Protein AF-A0A0S7YXJ1-F1 (afdb_monomer_lite)

Foldseek 3Di:
DDDDPPPPPPPDDPDDPVNVVVVVVVVVVVVVCCVLVVVVVCVVPDDDPPPDQKDWAQRAPPAIDIDGDPPDDDPRNVLVCQLNVLLSVVCVVQPRVRLVVLVVALLSVLLSNLLSQLSSLVVVVVVVDDSVVSLVVQLVVSCVVRVVVVRDDSVSSNVSNCVNNPPDPDD

Radius of gyration: 27.33 Å; chains: 1; bounding box: 91×31×72 Å

Sequence (171 aa):
MHPDSTRRARWLEPPTLAGTVHAGVVVGLLLIVSVLGVIPAVFVVAPISPEADAVTLCLPGVGPVQRFTEDLGGEREELVYIHEGVHAKQCRSLGATAFAQRVTTPDGRLALEAGALCAEVAVLAMRGADRARMRNRTVELLASEYFGDGTVRLSEITAAVDDACGTGIGD

Structure (mmCIF, N/CA/C/O backbone):
data_AF-A0A0S7YXJ1-F1
#
_entry.id   AF-A0A0S7YXJ1-F1
#
loop_
_atom_site.group_PDB
_atom_site.id
_atom_site.type_symbol
_atom_site.label_atom_id
_atom_site.label_alt_id
_atom_site.label_comp_id
_atom_site.label_asym_id
_atom_site.label_entity_id
_atom_site.label_seq_id
_atom_site.p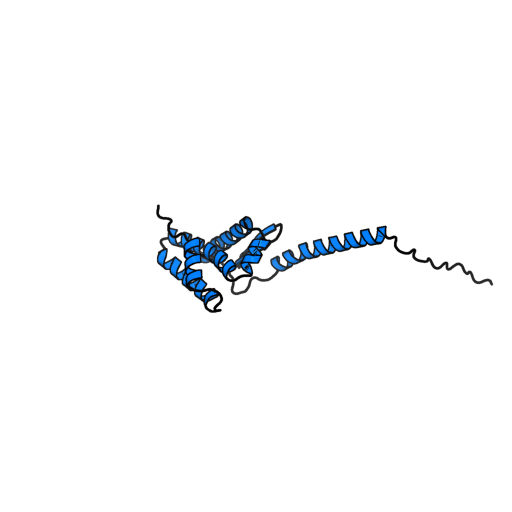dbx_PDB_ins_code
_atom_site.Cartn_x
_atom_site.Cartn_y
_atom_site.Cartn_z
_atom_site.occupancy
_atom_site.B_iso_or_equiv
_atom_site.auth_seq_id
_atom_site.auth_comp_id
_atom_site.auth_asym_id
_atom_site.auth_atom_id
_atom_site.pdbx_PDB_model_num
ATOM 1 N N . MET A 1 1 ? 73.330 7.754 -50.023 1.00 49.38 1 MET A N 1
ATOM 2 C CA . MET A 1 1 ? 72.286 7.852 -48.981 1.00 49.38 1 MET A CA 1
ATOM 3 C C . MET A 1 1 ? 71.004 7.265 -49.552 1.00 49.38 1 MET A C 1
ATOM 5 O O . MET A 1 1 ? 70.447 7.846 -50.473 1.00 49.38 1 MET A O 1
ATOM 9 N N . HIS A 1 2 ? 70.615 6.069 -49.107 1.00 45.34 2 HIS A N 1
ATOM 10 C CA . HIS A 1 2 ? 69.363 5.413 -49.499 1.00 45.34 2 HIS A CA 1
ATOM 11 C C . HIS A 1 2 ? 68.347 5.580 -48.360 1.00 45.34 2 HIS A C 1
ATOM 13 O O . HIS A 1 2 ? 68.714 5.309 -47.217 1.00 45.34 2 HIS A O 1
ATOM 19 N N . PRO A 1 3 ? 67.115 6.044 -48.632 1.00 58.53 3 PRO A N 1
ATOM 20 C CA . PRO A 1 3 ? 66.073 6.117 -47.620 1.00 58.53 3 PRO A CA 1
ATOM 21 C C . PRO A 1 3 ? 65.568 4.708 -47.288 1.00 58.53 3 PRO A C 1
ATOM 23 O O . PRO A 1 3 ? 65.156 3.950 -48.167 1.00 58.53 3 PRO A O 1
ATOM 26 N N . ASP A 1 4 ? 65.625 4.374 -46.003 1.00 59.66 4 ASP A N 1
ATOM 27 C CA . ASP A 1 4 ? 65.127 3.127 -45.437 1.00 59.66 4 ASP A CA 1
ATOM 28 C C . ASP A 1 4 ? 63.588 3.115 -45.491 1.00 59.66 4 ASP A C 1
ATOM 30 O O . ASP A 1 4 ? 62.909 3.935 -44.869 1.00 59.66 4 ASP A O 1
ATOM 34 N N . SER A 1 5 ? 63.037 2.227 -46.319 1.00 57.94 5 SER A N 1
ATOM 35 C CA . SER A 1 5 ? 61.614 2.160 -46.680 1.00 57.94 5 SER A CA 1
ATOM 36 C C . SER A 1 5 ? 60.822 1.150 -45.842 1.00 57.94 5 SER A C 1
ATOM 38 O O . SER A 1 5 ? 59.674 0.833 -46.151 1.00 57.94 5 SER A O 1
ATOM 40 N N . THR A 1 6 ? 61.370 0.660 -44.729 1.00 56.16 6 THR A N 1
ATOM 41 C CA . THR A 1 6 ? 60.718 -0.363 -43.899 1.00 56.16 6 THR A CA 1
ATOM 42 C C . THR A 1 6 ? 59.768 0.197 -42.83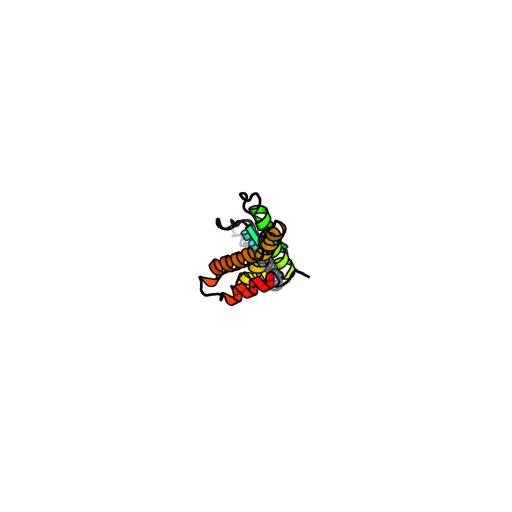5 1.00 56.16 6 THR A C 1
ATOM 44 O O . THR A 1 6 ? 59.691 -0.328 -41.726 1.00 56.16 6 THR A O 1
ATOM 47 N N . ARG A 1 7 ? 58.951 1.206 -43.162 1.00 59.94 7 ARG A N 1
ATOM 48 C CA . ARG A 1 7 ? 57.677 1.413 -42.446 1.00 59.94 7 ARG A CA 1
ATOM 49 C C . ARG A 1 7 ? 56.615 0.542 -43.104 1.00 59.94 7 ARG A C 1
ATOM 51 O O . ARG A 1 7 ? 55.784 1.016 -43.873 1.00 59.94 7 ARG A O 1
ATOM 58 N N . ARG A 1 8 ? 56.644 -0.760 -42.801 1.00 58.88 8 ARG A N 1
ATOM 59 C CA . ARG A 1 8 ? 55.499 -1.634 -43.080 1.00 58.88 8 ARG A CA 1
ATOM 60 C C . ARG A 1 8 ? 54.325 -1.110 -42.264 1.00 58.88 8 ARG A C 1
ATOM 62 O O . ARG A 1 8 ? 54.312 -1.248 -41.042 1.00 58.88 8 ARG A O 1
ATOM 69 N N . ALA A 1 9 ? 53.367 -0.490 -42.948 1.00 57.50 9 ALA A N 1
ATOM 70 C CA . ALA A 1 9 ? 52.037 -0.262 -42.415 1.00 57.50 9 ALA A CA 1
ATOM 71 C C . ALA A 1 9 ? 51.527 -1.615 -41.910 1.00 57.50 9 ALA A C 1
ATOM 73 O O . ALA A 1 9 ? 51.333 -2.551 -42.687 1.00 57.50 9 ALA A O 1
ATOM 74 N N . ARG A 1 10 ? 51.428 -1.752 -40.587 1.00 58.00 10 ARG A N 1
ATOM 75 C CA . ARG A 1 10 ? 50.844 -2.920 -39.943 1.00 58.00 10 ARG A CA 1
ATOM 76 C C . ARG A 1 10 ? 49.342 -2.811 -40.203 1.00 58.00 10 ARG A C 1
ATOM 78 O O . ARG A 1 10 ? 48.631 -2.161 -39.446 1.00 58.00 10 ARG A O 1
ATOM 85 N N . TRP A 1 11 ? 48.912 -3.331 -41.351 1.00 60.03 11 TRP A N 1
ATOM 86 C CA . TRP A 1 11 ? 47.506 -3.458 -41.709 1.00 60.03 11 TRP A CA 1
ATOM 87 C C . TRP A 1 11 ? 46.826 -4.235 -40.584 1.00 60.03 11 TRP A C 1
ATOM 89 O O . TRP A 1 11 ? 47.206 -5.368 -40.298 1.00 60.03 11 TRP A O 1
ATOM 99 N N . LEU A 1 12 ? 45.906 -3.574 -39.882 1.00 61.78 12 LEU A N 1
ATOM 100 C CA . LEU A 1 12 ? 45.069 -4.205 -38.872 1.00 61.78 12 LEU A CA 1
ATOM 101 C C . LEU A 1 12 ? 44.251 -5.271 -39.594 1.00 61.78 12 LEU A C 1
ATOM 103 O O . LEU A 1 12 ? 43.438 -4.945 -40.460 1.00 61.78 12 LEU A O 1
ATOM 107 N N . GLU A 1 13 ? 44.530 -6.535 -39.294 1.00 60.25 13 GLU A N 1
ATOM 108 C CA . GLU A 1 13 ? 43.748 -7.648 -39.813 1.00 60.25 13 GLU A CA 1
ATOM 109 C C . GLU A 1 13 ? 42.274 -7.422 -39.443 1.00 60.25 13 GLU A C 1
ATOM 111 O O . GLU A 1 13 ? 41.985 -7.009 -38.312 1.00 60.25 13 GLU A O 1
ATOM 116 N N . PRO A 1 14 ? 41.336 -7.629 -40.384 1.00 59.81 14 PRO A N 1
ATOM 117 C CA . PRO A 1 14 ? 39.926 -7.443 -40.096 1.00 59.81 14 PRO A CA 1
ATOM 118 C C . PRO A 1 14 ? 39.528 -8.374 -38.944 1.00 59.81 14 PRO A C 1
ATOM 120 O O . PRO A 1 14 ? 39.949 -9.536 -38.921 1.00 59.81 14 PRO A O 1
ATOM 123 N N . PRO A 1 15 ? 38.737 -7.886 -37.973 1.00 59.12 15 PRO A N 1
ATOM 124 C CA . PRO A 1 15 ? 38.338 -8.693 -36.834 1.00 59.12 15 PRO A CA 1
ATOM 125 C C . PRO A 1 15 ? 37.632 -9.957 -37.327 1.00 59.12 15 PRO A C 1
ATOM 127 O O . PRO A 1 15 ? 36.735 -9.907 -38.170 1.00 59.12 15 PRO A O 1
ATOM 130 N N . THR A 1 16 ? 38.053 -11.107 -36.809 1.00 60.94 16 THR A N 1
ATOM 131 C CA . THR A 1 16 ? 37.421 -12.384 -37.135 1.00 60.94 16 THR A CA 1
ATOM 132 C C . THR A 1 16 ? 35.983 -12.390 -36.609 1.00 60.94 16 THR A C 1
ATOM 134 O O . THR A 1 16 ? 35.700 -11.861 -35.531 1.00 60.94 16 THR A O 1
ATOM 137 N N . LEU A 1 17 ? 35.060 -13.017 -37.347 1.00 60.50 17 LEU A N 1
ATOM 138 C CA . LEU A 1 17 ? 33.649 -13.164 -36.949 1.00 60.50 17 LEU A CA 1
ATOM 139 C C . LEU A 1 17 ? 33.504 -13.679 -35.502 1.00 60.50 17 LEU A C 1
ATOM 141 O O . LEU A 1 17 ? 32.688 -13.168 -34.737 1.00 60.50 17 LEU A O 1
ATOM 145 N N . ALA A 1 18 ? 34.369 -14.605 -35.079 1.00 59.56 18 ALA A N 1
ATOM 146 C CA . ALA A 1 18 ? 34.406 -15.117 -33.708 1.00 59.56 18 ALA A CA 1
ATOM 147 C C . ALA A 1 18 ? 34.724 -14.036 -32.653 1.00 59.56 18 ALA A C 1
ATOM 149 O O . ALA A 1 18 ? 34.096 -14.025 -31.591 1.00 59.56 18 ALA A O 1
ATOM 150 N N . GLY A 1 19 ? 35.641 -13.106 -32.948 1.00 58.53 19 GLY A N 1
ATOM 151 C CA . GLY A 1 19 ? 35.974 -11.980 -32.070 1.00 58.53 19 GLY A CA 1
ATOM 152 C C . GLY A 1 19 ? 34.830 -10.972 -31.939 1.00 58.53 19 GLY A C 1
ATOM 153 O O . GLY A 1 19 ? 34.577 -10.466 -30.847 1.00 58.53 19 GLY A O 1
ATOM 154 N N . THR A 1 20 ? 34.076 -10.745 -33.019 1.00 62.03 20 THR A N 1
ATOM 155 C CA . THR A 1 20 ? 32.911 -9.841 -32.994 1.00 62.03 20 THR A CA 1
ATOM 156 C C . THR A 1 20 ? 31.741 -10.394 -32.176 1.00 62.03 20 THR A C 1
ATOM 158 O O . THR A 1 20 ? 31.111 -9.645 -31.432 1.00 62.03 20 THR A O 1
ATOM 161 N N . VAL A 1 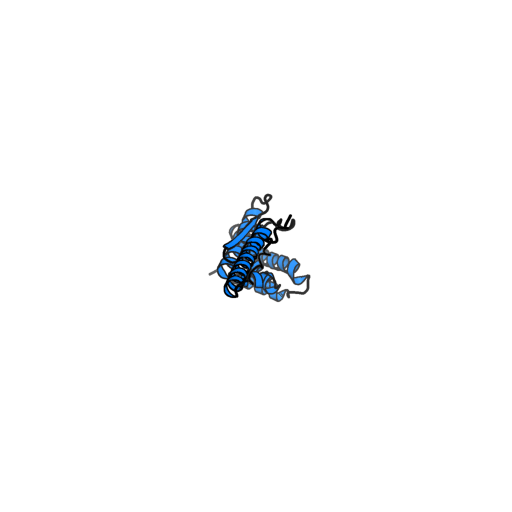21 ? 31.493 -11.709 -32.229 1.00 66.62 21 VAL A N 1
ATOM 162 C CA . VAL A 1 21 ? 30.425 -12.356 -31.446 1.00 66.62 21 VAL A CA 1
ATOM 163 C C . VAL A 1 21 ? 30.760 -12.363 -29.952 1.00 66.62 21 VAL A C 1
ATOM 165 O O . VAL A 1 21 ? 29.905 -12.025 -29.138 1.00 66.62 21 VAL A O 1
ATOM 168 N N . HIS A 1 22 ? 32.008 -12.664 -29.577 1.00 66.06 22 HIS A N 1
ATOM 169 C CA . HIS A 1 22 ? 32.429 -12.630 -28.170 1.00 66.06 22 HIS A CA 1
ATOM 170 C C . HIS A 1 22 ? 32.368 -11.215 -27.588 1.00 66.06 22 HIS A C 1
ATOM 172 O O . HIS A 1 22 ? 31.845 -11.030 -26.491 1.00 66.06 22 HIS A O 1
ATOM 178 N N . ALA A 1 23 ? 32.835 -10.208 -28.333 1.00 66.81 23 ALA A N 1
ATOM 179 C CA . ALA A 1 23 ? 32.734 -8.814 -27.908 1.00 66.81 23 ALA A CA 1
ATOM 180 C C . ALA A 1 23 ? 31.269 -8.377 -27.730 1.00 66.81 23 ALA A C 1
ATOM 182 O O . ALA A 1 23 ? 30.937 -7.751 -26.726 1.00 66.81 23 ALA A O 1
ATOM 183 N N . GLY A 1 24 ? 30.378 -8.764 -28.652 1.00 67.31 24 GLY A N 1
ATOM 184 C CA . GLY A 1 24 ? 28.945 -8.475 -28.552 1.00 67.31 24 GLY A CA 1
ATOM 185 C C . GLY A 1 24 ? 28.281 -9.114 -27.328 1.00 67.31 24 GLY A C 1
ATOM 186 O O . GLY A 1 24 ? 27.537 -8.442 -26.616 1.00 67.31 24 GLY A O 1
ATOM 187 N N . VAL A 1 25 ? 28.592 -10.381 -27.034 1.00 75.69 25 VAL A N 1
ATOM 188 C CA . VAL A 1 25 ? 28.062 -11.088 -25.854 1.00 75.69 25 VAL A CA 1
ATOM 189 C C . VAL A 1 25 ? 28.551 -10.448 -24.554 1.00 75.69 25 VAL A C 1
ATOM 191 O O . VAL A 1 25 ? 27.748 -10.227 -23.650 1.00 75.69 25 VAL A O 1
ATOM 194 N N . VAL A 1 26 ? 29.838 -10.102 -24.461 1.00 76.94 26 VAL A N 1
ATOM 195 C CA . VAL A 1 26 ? 30.412 -9.461 -23.266 1.00 76.94 26 VAL A CA 1
ATOM 196 C C . VAL A 1 26 ? 29.807 -8.076 -23.034 1.00 76.94 26 VAL A C 1
ATOM 198 O O . VAL A 1 26 ? 29.414 -7.768 -21.912 1.00 76.94 26 VAL A O 1
ATOM 201 N N . VAL A 1 27 ? 29.672 -7.258 -24.083 1.00 77.31 27 VAL A N 1
ATOM 202 C CA . VAL A 1 27 ? 29.028 -5.937 -23.982 1.00 77.31 27 VAL A CA 1
ATOM 203 C C . VAL A 1 27 ? 27.557 -6.077 -23.583 1.00 77.31 27 VAL A C 1
ATOM 205 O O . VAL A 1 27 ? 27.100 -5.355 -22.701 1.00 77.31 27 VAL A O 1
ATOM 208 N N . GLY A 1 28 ? 26.828 -7.036 -24.163 1.00 74.88 28 GLY A N 1
ATOM 209 C CA . GLY A 1 28 ? 25.438 -7.317 -23.797 1.00 74.88 28 GLY A CA 1
ATOM 210 C C . GLY A 1 28 ? 25.281 -7.720 -22.328 1.00 74.88 28 GLY A C 1
ATOM 211 O O . GLY A 1 28 ? 24.432 -7.174 -21.628 1.00 74.88 28 GLY A O 1
ATOM 212 N N . LEU A 1 29 ? 26.139 -8.615 -21.831 1.00 78.00 29 LEU A N 1
ATOM 213 C CA . LEU A 1 29 ? 26.160 -9.025 -20.423 1.00 78.00 29 LEU A CA 1
ATOM 214 C C . LEU A 1 29 ? 26.495 -7.866 -19.483 1.00 78.00 29 LEU A C 1
ATOM 216 O O . LEU A 1 29 ? 25.825 -7.704 -18.467 1.00 78.00 29 LEU A O 1
ATOM 220 N N . LEU A 1 30 ? 27.487 -7.039 -19.823 1.00 74.81 30 LEU A N 1
ATOM 221 C CA . LEU A 1 30 ? 27.840 -5.868 -19.019 1.00 74.81 30 LEU A CA 1
ATOM 222 C C . LEU A 1 30 ? 26.688 -4.869 -18.955 1.00 74.81 30 LEU A C 1
ATOM 224 O O . LEU A 1 30 ? 26.377 -4.392 -17.872 1.00 74.81 30 LEU A O 1
ATOM 228 N N . LEU A 1 31 ? 26.006 -4.606 -20.073 1.00 74.25 31 LEU A N 1
ATOM 229 C CA . LEU A 1 31 ? 24.831 -3.736 -20.089 1.00 74.25 31 LEU A CA 1
ATOM 230 C C . LEU A 1 31 ? 23.696 -4.302 -19.233 1.00 74.25 31 LEU A C 1
ATOM 232 O O . LEU A 1 31 ? 23.105 -3.560 -18.455 1.00 74.25 31 LEU A O 1
ATOM 236 N N . ILE A 1 32 ? 23.425 -5.607 -19.316 1.00 76.00 32 ILE A N 1
ATOM 237 C CA . ILE A 1 32 ? 22.418 -6.266 -18.474 1.00 76.00 32 ILE A CA 1
ATOM 238 C C . ILE A 1 32 ? 22.784 -6.132 -16.993 1.00 76.00 32 ILE A C 1
ATOM 240 O O . ILE A 1 32 ? 21.942 -5.731 -16.197 1.00 76.00 32 ILE A O 1
ATOM 244 N N . VAL A 1 33 ? 24.037 -6.400 -16.616 1.00 71.38 33 VAL A N 1
ATOM 245 C CA . VAL A 1 33 ? 24.510 -6.272 -15.228 1.00 71.38 33 VAL A CA 1
ATOM 246 C C . VAL A 1 33 ? 24.472 -4.818 -14.757 1.00 71.38 33 VAL A C 1
ATOM 248 O O . VAL A 1 33 ? 24.055 -4.557 -13.634 1.00 71.38 33 VAL A O 1
ATOM 251 N N . SER A 1 34 ? 24.855 -3.856 -15.597 1.00 66.56 34 SER A N 1
ATOM 252 C CA . SER A 1 34 ? 24.775 -2.432 -15.269 1.00 66.56 34 SER A CA 1
ATOM 253 C C . SER A 1 34 ? 23.329 -1.976 -15.088 1.00 66.56 34 SER A C 1
ATOM 255 O O . SER A 1 34 ? 23.034 -1.300 -14.112 1.00 66.56 34 SER A O 1
ATOM 257 N N . VAL A 1 35 ? 22.403 -2.379 -15.959 1.00 65.25 35 VAL A N 1
ATOM 258 C CA . VAL A 1 35 ? 20.978 -2.036 -15.826 1.00 65.25 35 VAL A CA 1
ATOM 259 C C . VAL A 1 35 ? 20.374 -2.696 -14.584 1.00 65.25 35 VAL A C 1
ATOM 261 O O . VAL A 1 35 ? 19.713 -2.025 -13.793 1.00 65.25 35 VAL A O 1
ATOM 264 N N . LEU A 1 36 ? 20.658 -3.982 -14.360 1.00 63.62 36 LEU A N 1
ATOM 265 C CA . LEU A 1 36 ? 20.190 -4.715 -13.182 1.00 63.62 36 LEU A CA 1
ATOM 266 C C . LEU A 1 36 ? 20.829 -4.229 -11.875 1.00 63.62 36 LEU A C 1
ATOM 268 O O . LEU A 1 36 ? 20.206 -4.369 -10.833 1.00 63.62 36 LEU A O 1
ATOM 272 N N . GLY A 1 37 ? 22.041 -3.673 -11.906 1.00 60.53 37 GLY A N 1
ATOM 273 C CA . GLY A 1 37 ? 22.742 -3.171 -10.722 1.00 60.53 37 GLY A CA 1
ATOM 274 C C . GLY A 1 37 ? 22.441 -1.706 -10.393 1.00 60.53 37 GLY A C 1
ATOM 275 O O . GLY A 1 37 ? 22.294 -1.354 -9.225 1.00 60.53 37 GLY A O 1
ATOM 276 N N . VAL A 1 38 ? 22.315 -0.843 -11.405 1.00 60.25 38 VAL A N 1
ATOM 277 C CA . VAL A 1 38 ? 22.113 0.604 -11.217 1.00 60.25 38 VAL A CA 1
ATOM 278 C C . VAL A 1 38 ? 20.675 0.924 -10.819 1.00 60.25 38 VAL A C 1
ATOM 280 O O . VAL A 1 38 ? 20.471 1.781 -9.964 1.00 60.25 38 VAL A O 1
ATOM 283 N N . ILE A 1 39 ? 19.676 0.229 -11.376 1.00 59.44 39 ILE A N 1
ATOM 284 C CA . ILE A 1 39 ? 18.267 0.510 -11.063 1.00 59.44 39 ILE A CA 1
ATOM 285 C C . ILE A 1 39 ? 17.975 0.293 -9.566 1.00 59.44 39 ILE A C 1
ATOM 287 O O . ILE A 1 39 ? 17.513 1.241 -8.933 1.00 59.44 39 ILE A O 1
ATOM 291 N N . PRO A 1 40 ? 18.308 -0.856 -8.941 1.00 60.66 40 PRO A N 1
ATOM 292 C CA . PRO A 1 40 ? 18.128 -1.034 -7.500 1.00 60.66 40 PRO A CA 1
ATOM 293 C C . PRO A 1 40 ? 18.895 0.002 -6.677 1.00 60.66 40 PRO A C 1
ATOM 295 O O . PRO A 1 40 ? 18.360 0.523 -5.703 1.00 60.66 40 PRO A O 1
ATOM 298 N N . ALA A 1 41 ? 20.124 0.337 -7.085 1.00 59.91 41 ALA A N 1
ATOM 299 C CA . ALA A 1 41 ? 20.958 1.288 -6.362 1.00 59.91 41 ALA A CA 1
ATOM 300 C C . ALA A 1 41 ? 20.332 2.690 -6.323 1.00 59.91 41 ALA A C 1
ATOM 302 O O . ALA A 1 41 ? 20.250 3.274 -5.250 1.00 59.91 41 ALA A O 1
ATOM 303 N N . VAL A 1 42 ? 19.823 3.205 -7.449 1.00 58.38 42 VAL A N 1
ATOM 304 C CA . VAL A 1 42 ? 19.183 4.534 -7.514 1.00 58.38 42 VAL A CA 1
ATOM 305 C C . VAL A 1 42 ? 17.981 4.630 -6.567 1.00 58.38 42 VAL A C 1
ATOM 307 O O . VAL A 1 42 ? 17.817 5.644 -5.892 1.00 58.38 42 VAL A O 1
ATOM 310 N N . PHE A 1 43 ? 17.184 3.568 -6.442 1.00 59.47 43 PHE A N 1
ATOM 311 C CA . PHE A 1 43 ? 16.041 3.544 -5.524 1.00 59.47 43 PHE A CA 1
ATOM 312 C C . PHE A 1 43 ? 16.436 3.459 -4.043 1.00 59.47 43 PHE A C 1
ATOM 314 O O . PHE A 1 43 ? 15.722 3.981 -3.186 1.00 59.47 43 PHE A O 1
ATOM 321 N N . VAL A 1 44 ? 17.581 2.850 -3.725 1.00 60.78 44 VAL A N 1
ATOM 322 C CA . VAL A 1 44 ? 18.101 2.813 -2.349 1.00 60.78 44 VAL A CA 1
ATOM 323 C C . VAL A 1 44 ? 18.567 4.200 -1.890 1.00 60.78 44 VAL A C 1
ATOM 325 O O . VAL A 1 44 ? 18.395 4.529 -0.719 1.00 60.78 44 VAL A O 1
ATOM 328 N N . VAL A 1 45 ? 19.099 5.037 -2.791 1.00 59.09 45 VAL A N 1
ATOM 329 C CA . VAL A 1 45 ? 19.586 6.394 -2.453 1.00 59.09 45 VAL A CA 1
ATOM 330 C C . VAL A 1 45 ? 18.575 7.521 -2.679 1.00 59.09 45 VAL A C 1
ATOM 332 O O . VAL A 1 45 ? 18.776 8.608 -2.141 1.00 59.09 45 VAL A O 1
ATOM 335 N N . ALA A 1 46 ? 17.496 7.308 -3.437 1.00 58.88 46 ALA A N 1
ATOM 336 C CA . ALA A 1 46 ? 16.486 8.347 -3.656 1.00 58.88 46 ALA A CA 1
ATOM 337 C C . ALA A 1 46 ? 15.821 8.765 -2.326 1.00 58.88 46 ALA A C 1
ATOM 339 O O . ALA A 1 46 ? 15.525 7.897 -1.506 1.00 58.88 46 ALA A O 1
ATOM 340 N N . PRO A 1 47 ? 15.585 10.056 -2.055 1.00 63.09 47 PRO A N 1
ATOM 341 C CA . PRO A 1 47 ? 14.890 10.468 -0.837 1.00 63.09 47 PRO A CA 1
ATOM 342 C C . PRO A 1 47 ? 13.441 9.952 -0.833 1.00 63.09 47 PRO A C 1
ATOM 344 O O . PRO A 1 47 ? 12.801 9.894 -1.883 1.00 63.09 47 PRO A O 1
ATOM 347 N N . ILE A 1 48 ? 12.937 9.567 0.345 1.00 74.12 48 ILE A N 1
ATOM 348 C CA . ILE A 1 48 ? 11.500 9.317 0.548 1.00 74.12 48 ILE A CA 1
ATOM 349 C C . ILE A 1 48 ? 10.775 10.653 0.320 1.00 74.12 48 ILE A C 1
ATOM 351 O O . ILE A 1 48 ? 11.336 11.710 0.623 1.00 74.12 48 ILE A O 1
ATOM 355 N N . SER A 1 49 ? 9.569 10.623 -0.256 1.00 75.94 49 SER A N 1
ATOM 356 C CA . SER A 1 49 ? 8.750 11.837 -0.367 1.00 75.94 49 SER A CA 1
ATOM 357 C C . SER A 1 49 ? 8.615 12.482 1.020 1.00 75.94 49 SER A C 1
ATOM 359 O O . SER A 1 49 ? 8.361 11.751 1.973 1.00 75.94 49 SER A O 1
ATOM 361 N N . PRO A 1 50 ? 8.746 13.813 1.167 1.00 73.62 50 PRO A N 1
ATOM 362 C CA . PRO A 1 50 ? 8.609 14.478 2.469 1.00 73.62 50 PRO A CA 1
ATOM 363 C C . PRO A 1 50 ? 7.226 14.289 3.116 1.00 73.62 50 PRO A C 1
ATOM 365 O O . PRO A 1 50 ? 7.050 14.603 4.287 1.00 73.62 50 PRO A O 1
ATOM 368 N N . GLU A 1 51 ? 6.249 13.801 2.355 1.00 81.19 51 GLU A N 1
ATOM 369 C CA . GLU A 1 51 ? 4.883 13.518 2.801 1.00 81.19 51 GLU A CA 1
ATOM 370 C C . GLU A 1 51 ? 4.690 12.060 3.256 1.00 81.19 51 GLU A C 1
ATOM 372 O O . GLU A 1 51 ? 3.643 11.734 3.808 1.00 81.19 51 GLU A O 1
ATOM 377 N N . ALA A 1 52 ? 5.669 11.179 3.016 1.00 85.12 52 ALA A N 1
ATOM 378 C CA . ALA A 1 52 ? 5.575 9.756 3.321 1.00 85.12 52 ALA A CA 1
ATOM 379 C C . ALA A 1 52 ? 6.434 9.384 4.537 1.00 85.12 52 ALA A C 1
ATOM 381 O O . ALA A 1 52 ? 7.634 9.643 4.567 1.00 85.12 52 ALA A O 1
ATOM 382 N N . ASP A 1 53 ? 5.812 8.708 5.501 1.00 91.38 53 ASP A N 1
ATOM 383 C CA . ASP A 1 53 ? 6.460 8.203 6.719 1.00 91.38 53 ASP A CA 1
ATOM 384 C C . ASP A 1 53 ? 7.365 6.995 6.447 1.00 91.38 53 ASP A C 1
ATOM 386 O O . ASP A 1 53 ? 8.372 6.765 7.119 1.00 91.38 53 ASP A O 1
ATOM 390 N N . ALA A 1 54 ? 6.995 6.186 5.458 1.00 93.12 54 ALA A N 1
ATOM 391 C CA . ALA A 1 54 ? 7.742 5.012 5.057 1.00 93.12 54 ALA A CA 1
ATOM 392 C C . ALA A 1 54 ? 7.409 4.609 3.620 1.00 93.12 54 ALA A C 1
ATOM 394 O O . ALA A 1 54 ? 6.535 5.182 2.970 1.00 93.12 54 ALA A O 1
ATOM 395 N N . VAL A 1 55 ? 8.173 3.649 3.104 1.00 92.19 55 VAL A N 1
ATOM 396 C CA . VAL A 1 55 ? 7.911 3.018 1.814 1.00 92.19 55 VAL A CA 1
ATOM 397 C C . VAL A 1 55 ? 8.462 1.597 1.780 1.00 92.19 55 VAL A C 1
ATOM 399 O O . VAL A 1 55 ? 9.604 1.342 2.181 1.00 92.19 55 VAL A O 1
ATOM 402 N N . THR A 1 56 ? 7.688 0.679 1.203 1.00 93.25 56 THR A N 1
ATOM 403 C CA . THR A 1 56 ? 8.141 -0.660 0.820 1.00 93.25 56 THR A CA 1
ATOM 404 C C . THR A 1 56 ? 8.334 -0.759 -0.689 1.00 93.25 56 THR A C 1
ATOM 406 O O . THR A 1 56 ? 7.405 -0.610 -1.480 1.00 93.25 56 THR A O 1
ATOM 409 N N . LEU A 1 57 ? 9.549 -1.111 -1.103 1.00 89.94 57 LEU A N 1
ATOM 410 C CA . LEU A 1 57 ? 9.903 -1.387 -2.492 1.00 89.94 57 LEU A CA 1
ATOM 411 C C . LEU A 1 57 ? 10.066 -2.889 -2.710 1.00 89.94 57 LEU A C 1
ATOM 413 O O . LEU A 1 57 ? 10.754 -3.560 -1.945 1.00 89.94 57 LEU A O 1
ATOM 417 N N . CYS A 1 58 ? 9.484 -3.424 -3.783 1.00 90.88 58 CYS A N 1
ATOM 418 C CA . CYS A 1 58 ? 9.623 -4.835 -4.137 1.00 90.88 58 CYS A CA 1
ATOM 419 C C . CYS A 1 58 ? 10.637 -5.016 -5.271 1.00 90.88 58 CYS A C 1
ATOM 421 O O . CYS A 1 58 ? 10.315 -4.821 -6.444 1.00 90.88 58 CYS A O 1
ATOM 423 N N . LEU A 1 59 ? 11.875 -5.378 -4.928 1.00 87.75 59 LEU A N 1
ATOM 424 C CA . LEU A 1 59 ? 12.982 -5.435 -5.881 1.00 87.75 59 LEU A CA 1
ATOM 425 C C . LEU A 1 59 ? 13.144 -6.841 -6.494 1.00 87.75 59 LEU A C 1
ATOM 427 O O . LEU A 1 59 ? 13.175 -7.834 -5.757 1.00 87.75 59 LEU A O 1
ATOM 431 N N . PRO A 1 60 ? 13.295 -6.965 -7.829 1.00 83.69 60 PRO A N 1
ATOM 432 C CA . PRO A 1 60 ? 13.530 -8.253 -8.481 1.00 83.69 60 PRO A CA 1
ATOM 433 C C . PRO A 1 60 ? 14.780 -8.955 -7.937 1.00 83.69 60 PRO A C 1
ATOM 435 O O . PRO A 1 60 ? 15.849 -8.358 -7.862 1.00 83.69 60 PRO A O 1
ATOM 438 N N . GLY A 1 61 ? 14.650 -10.227 -7.549 1.00 84.62 61 GLY A N 1
ATOM 439 C CA . GLY A 1 61 ? 15.761 -11.044 -7.038 1.00 84.62 61 GLY A CA 1
ATOM 440 C C . GLY A 1 61 ? 16.232 -10.718 -5.613 1.00 84.62 61 GLY A C 1
ATOM 441 O O . GLY A 1 61 ? 17.004 -11.492 -5.058 1.00 84.62 61 GLY A O 1
ATOM 442 N N . VAL A 1 62 ? 15.752 -9.625 -5.008 1.00 89.62 62 VAL A N 1
ATOM 443 C CA . VAL A 1 62 ? 16.094 -9.211 -3.632 1.00 89.62 62 VAL A CA 1
ATOM 444 C C . VAL A 1 62 ? 14.900 -9.388 -2.689 1.00 89.62 62 VAL A C 1
ATOM 446 O O . VAL A 1 62 ? 15.061 -9.886 -1.579 1.00 89.62 62 VAL A O 1
ATOM 449 N N . GLY A 1 63 ? 13.692 -9.040 -3.139 1.00 90.31 63 GLY A N 1
ATOM 450 C CA . GLY A 1 63 ? 12.484 -9.043 -2.312 1.00 90.31 63 GLY A CA 1
ATOM 451 C C . GLY A 1 63 ? 12.158 -7.655 -1.747 1.00 90.31 63 GLY A C 1
ATOM 452 O O . GLY A 1 63 ? 12.528 -6.649 -2.360 1.00 90.31 63 GLY A O 1
ATOM 453 N N . PRO A 1 64 ? 11.414 -7.574 -0.631 1.00 95.19 64 PRO A N 1
ATOM 454 C CA . PRO A 1 64 ? 10.987 -6.296 -0.080 1.00 95.19 64 PRO A CA 1
ATOM 455 C C . PRO A 1 64 ? 12.144 -5.566 0.603 1.00 95.19 64 PRO A C 1
ATOM 457 O O . PRO A 1 64 ? 12.866 -6.147 1.412 1.00 95.19 64 PRO A O 1
ATOM 460 N N . VAL A 1 65 ? 12.266 -4.276 0.316 1.00 92.94 65 VAL A N 1
ATOM 461 C CA . VAL A 1 65 ? 13.161 -3.336 0.991 1.00 92.94 65 VAL A CA 1
ATOM 462 C C . VAL A 1 65 ? 12.299 -2.225 1.565 1.00 92.94 65 VAL A C 1
ATOM 464 O O . VAL A 1 65 ? 11.564 -1.577 0.824 1.00 92.94 65 VAL A O 1
ATOM 467 N N . GLN A 1 66 ? 12.375 -2.028 2.876 1.00 93.62 66 GLN A N 1
ATOM 468 C CA . GLN A 1 66 ? 11.562 -1.055 3.601 1.00 93.62 66 GLN A CA 1
ATOM 469 C C . GLN A 1 66 ? 12.444 0.101 4.056 1.00 93.62 66 GLN A C 1
ATOM 471 O O . GLN A 1 66 ? 13.591 -0.115 4.458 1.00 93.62 66 GLN A O 1
ATOM 476 N N . ARG A 1 67 ? 11.923 1.323 3.981 1.00 91.62 67 ARG A N 1
ATOM 477 C CA . ARG A 1 67 ? 12.591 2.528 4.474 1.00 91.62 67 ARG A CA 1
ATOM 478 C C . ARG A 1 67 ? 11.592 3.359 5.259 1.00 91.62 67 ARG A C 1
ATOM 480 O O . ARG A 1 67 ? 10.452 3.479 4.836 1.00 91.62 67 ARG A O 1
ATOM 487 N N . PHE A 1 68 ? 12.053 3.931 6.360 1.00 92.44 68 PHE A N 1
ATOM 488 C CA . PHE A 1 68 ? 11.254 4.682 7.323 1.00 92.44 68 PHE A CA 1
ATOM 489 C C . PHE A 1 68 ? 11.916 6.044 7.541 1.00 92.44 68 PHE A C 1
ATOM 491 O O . PHE A 1 68 ? 13.145 6.139 7.443 1.00 92.44 68 PHE A O 1
ATOM 498 N N . THR A 1 69 ? 11.137 7.090 7.802 1.00 90.19 69 THR A N 1
ATOM 499 C CA . THR A 1 69 ? 11.690 8.388 8.198 1.00 90.19 69 THR A CA 1
ATOM 500 C C . THR A 1 69 ? 12.233 8.326 9.628 1.00 90.19 69 THR A C 1
ATOM 502 O O . THR A 1 69 ? 11.775 7.546 10.463 1.00 90.19 69 THR A O 1
ATOM 505 N N . GLU A 1 70 ? 13.266 9.121 9.913 1.00 85.75 70 GLU A N 1
ATOM 506 C CA . GLU A 1 70 ? 13.969 9.088 11.207 1.00 85.75 70 GLU A CA 1
ATOM 507 C C . GLU A 1 70 ? 13.181 9.760 12.344 1.00 85.75 70 GLU A C 1
ATOM 509 O O . GLU A 1 70 ? 13.538 9.620 13.511 1.00 85.75 70 GLU A O 1
ATOM 514 N N . ASP A 1 71 ? 12.125 10.504 12.016 1.00 87.06 71 ASP A N 1
ATOM 515 C CA . ASP A 1 71 ? 11.292 11.268 12.947 1.00 87.06 71 ASP A CA 1
ATOM 516 C C . ASP A 1 71 ? 10.040 10.511 13.425 1.00 87.06 71 ASP A C 1
ATOM 518 O O . ASP A 1 71 ? 9.214 11.069 14.154 1.00 87.06 71 ASP A O 1
ATOM 522 N N . LEU A 1 72 ? 9.904 9.232 13.060 1.00 87.56 72 LEU A N 1
ATOM 523 C CA . LEU A 1 72 ? 8.846 8.375 13.582 1.00 87.56 72 LEU A CA 1
ATOM 524 C C . LEU A 1 72 ? 9.072 8.061 15.062 1.00 87.56 72 LEU A C 1
ATOM 526 O O . LEU A 1 72 ? 10.174 7.739 15.497 1.00 87.56 72 LEU A O 1
ATOM 530 N N . GLY A 1 73 ? 7.995 8.127 15.843 1.00 91.44 73 GLY A N 1
ATOM 531 C CA . GLY A 1 73 ? 8.020 7.712 17.238 1.00 91.44 73 GLY A CA 1
ATOM 532 C C . GLY A 1 73 ? 6.644 7.348 17.781 1.00 91.44 73 GLY A C 1
ATOM 533 O O . GLY A 1 73 ? 5.601 7.750 17.254 1.00 91.44 73 GLY A O 1
ATOM 534 N N . GLY A 1 74 ? 6.649 6.592 18.879 1.00 93.62 74 GLY A N 1
ATOM 535 C CA . GLY A 1 74 ? 5.446 6.223 19.623 1.00 93.62 74 GLY A CA 1
ATOM 536 C C . GLY A 1 74 ? 4.498 5.322 18.827 1.00 93.62 74 GLY A C 1
ATOM 537 O O . GLY A 1 74 ? 4.925 4.440 18.092 1.00 93.62 74 GLY A O 1
ATOM 538 N N . GLU A 1 75 ? 3.190 5.535 18.984 1.00 93.69 75 GLU A N 1
ATOM 539 C CA . GLU A 1 75 ? 2.163 4.715 18.322 1.00 93.69 75 GLU A CA 1
ATOM 540 C C . GLU A 1 75 ? 2.219 4.808 16.790 1.00 93.69 75 GLU A C 1
ATOM 542 O O . GLU A 1 75 ? 1.983 3.812 16.109 1.00 93.69 75 GLU A O 1
ATOM 547 N N . ARG A 1 76 ? 2.571 5.978 16.240 1.00 93.31 76 ARG A N 1
ATOM 548 C CA . ARG A 1 76 ? 2.656 6.175 14.787 1.00 93.31 76 ARG A CA 1
ATOM 549 C C . ARG A 1 76 ? 3.723 5.283 14.164 1.00 93.31 76 ARG A C 1
ATOM 551 O O . ARG A 1 76 ? 3.453 4.646 13.156 1.00 93.31 76 ARG A O 1
ATOM 558 N N . GLU A 1 77 ? 4.902 5.215 14.781 1.00 95.62 77 GLU A N 1
ATOM 559 C CA . GLU A 1 77 ? 5.996 4.354 14.321 1.00 95.62 77 GLU A CA 1
ATOM 560 C C . GLU A 1 77 ? 5.540 2.895 14.225 1.00 95.62 77 GLU A C 1
ATOM 562 O O . GLU A 1 77 ? 5.718 2.247 13.198 1.00 95.62 77 GLU A O 1
ATOM 567 N N . GLU A 1 78 ? 4.887 2.390 15.271 1.00 96.19 78 GLU A N 1
ATOM 568 C CA . GLU A 1 78 ? 4.409 1.011 15.304 1.00 96.19 78 GLU A CA 1
ATOM 569 C C . GLU A 1 78 ? 3.384 0.718 14.202 1.00 96.19 78 GLU A C 1
ATOM 571 O O . GLU A 1 78 ? 3.511 -0.291 13.504 1.00 96.19 78 GLU A O 1
ATOM 576 N N . LEU A 1 79 ? 2.387 1.592 14.023 1.00 96.31 79 LEU A N 1
ATOM 577 C CA . LEU A 1 79 ? 1.375 1.423 12.978 1.00 96.31 79 LEU A CA 1
ATOM 578 C C . LEU A 1 79 ? 2.004 1.438 11.583 1.00 96.31 79 LEU A C 1
ATOM 580 O O . LEU A 1 79 ? 1.690 0.567 10.775 1.00 96.31 79 LEU A O 1
ATOM 584 N N . VAL A 1 80 ? 2.956 2.341 11.335 1.00 96.62 80 VAL A N 1
ATOM 585 C CA . VAL A 1 80 ? 3.702 2.397 10.070 1.00 96.62 80 VAL A CA 1
ATOM 586 C C . VAL A 1 80 ? 4.510 1.110 9.851 1.00 96.62 80 VAL A C 1
ATOM 588 O O . VAL A 1 80 ? 4.491 0.549 8.756 1.00 96.62 80 VAL A O 1
ATOM 591 N N . TYR A 1 81 ? 5.158 0.555 10.881 1.00 97.25 81 TYR A N 1
ATOM 592 C CA . TYR A 1 81 ? 5.839 -0.743 10.765 1.00 97.25 81 TYR A CA 1
ATOM 593 C C . TYR A 1 81 ? 4.886 -1.890 10.412 1.00 97.25 81 TYR A C 1
ATOM 595 O O . TYR A 1 81 ? 5.236 -2.762 9.609 1.00 97.25 81 TYR A O 1
ATOM 603 N N . ILE A 1 82 ? 3.692 -1.910 11.007 1.00 97.69 82 ILE A N 1
ATOM 604 C CA . ILE A 1 82 ? 2.661 -2.913 10.715 1.00 97.69 82 ILE A CA 1
ATOM 605 C C . ILE A 1 82 ? 2.182 -2.775 9.267 1.00 97.69 82 ILE A C 1
ATOM 607 O O . ILE A 1 82 ? 2.146 -3.775 8.545 1.00 97.69 82 ILE A O 1
ATOM 611 N N . HIS A 1 83 ? 1.872 -1.549 8.845 1.00 97.88 83 HIS A N 1
ATOM 612 C CA . HIS A 1 83 ? 1.432 -1.209 7.496 1.00 97.88 83 HIS A CA 1
ATOM 613 C C . HIS A 1 83 ? 2.447 -1.681 6.449 1.00 97.88 83 HIS A C 1
ATOM 615 O O . HIS A 1 83 ? 2.156 -2.531 5.603 1.00 97.88 83 HIS A O 1
ATOM 621 N N . GLU A 1 84 ? 3.693 -1.228 6.570 1.00 97.62 84 GLU A N 1
ATOM 622 C CA . GLU A 1 84 ? 4.754 -1.592 5.636 1.00 97.62 84 GLU A CA 1
ATOM 623 C C . GLU A 1 84 ? 5.067 -3.092 5.690 1.00 97.62 84 GLU A C 1
ATOM 625 O O . GLU A 1 84 ? 5.399 -3.718 4.679 1.00 97.62 84 GLU A O 1
ATOM 630 N N . GLY A 1 85 ? 4.927 -3.721 6.861 1.00 98.00 85 GLY A N 1
ATOM 631 C CA . GLY A 1 85 ? 5.057 -5.167 7.023 1.00 98.00 85 GLY A CA 1
ATOM 632 C C . GLY A 1 85 ? 4.083 -5.958 6.141 1.00 98.00 85 GLY A C 1
ATOM 633 O O . GLY A 1 85 ? 4.454 -7.013 5.600 1.00 98.00 85 GLY A O 1
ATOM 634 N N . VAL A 1 86 ? 2.865 -5.443 5.934 1.00 98.19 86 VAL A N 1
ATOM 635 C CA . VAL A 1 86 ? 1.886 -6.025 5.006 1.00 98.19 86 VAL A CA 1
ATOM 636 C C . VAL A 1 86 ? 2.362 -5.895 3.565 1.00 98.19 86 VAL A C 1
ATOM 638 O O . VAL A 1 86 ? 2.382 -6.909 2.860 1.00 98.19 86 VAL A O 1
ATOM 641 N N . HIS A 1 87 ? 2.838 -4.726 3.135 1.00 97.69 87 HIS A N 1
ATOM 642 C CA . HIS A 1 87 ? 3.413 -4.561 1.796 1.00 97.69 87 HIS A CA 1
ATOM 643 C C . HIS A 1 87 ? 4.611 -5.476 1.559 1.00 97.69 87 HIS A C 1
ATOM 645 O O . HIS A 1 87 ? 4.722 -6.106 0.504 1.00 97.69 87 HIS A O 1
ATOM 651 N N . ALA A 1 88 ? 5.470 -5.660 2.561 1.00 98.06 88 ALA A N 1
ATOM 652 C CA . ALA A 1 88 ? 6.591 -6.583 2.462 1.00 98.06 88 ALA A CA 1
ATOM 653 C C . ALA A 1 88 ? 6.121 -8.038 2.294 1.00 98.06 88 ALA A C 1
ATOM 655 O O . ALA A 1 88 ? 6.698 -8.807 1.517 1.00 98.06 88 ALA A O 1
ATOM 656 N N . LYS A 1 89 ? 5.048 -8.436 2.989 1.00 97.94 89 LYS A N 1
ATOM 657 C CA . LYS A 1 89 ? 4.429 -9.760 2.829 1.00 97.94 89 LYS A CA 1
ATOM 658 C C . LYS A 1 89 ? 3.780 -9.917 1.452 1.00 97.94 89 LYS A C 1
ATOM 660 O O . LYS A 1 89 ? 3.998 -10.943 0.809 1.00 97.94 89 LYS A O 1
ATOM 665 N N . GLN A 1 90 ? 3.038 -8.915 0.988 1.00 96.75 90 GLN A N 1
ATOM 666 C CA . GLN A 1 90 ? 2.440 -8.882 -0.348 1.00 96.75 90 GLN A CA 1
ATOM 667 C C . GLN A 1 90 ? 3.527 -8.994 -1.427 1.00 96.75 90 GLN A C 1
ATOM 669 O O . GLN A 1 90 ? 3.414 -9.830 -2.318 1.00 96.75 90 GLN A O 1
ATOM 674 N N . CYS A 1 91 ? 4.632 -8.256 -1.300 1.00 96.81 91 CYS A N 1
ATOM 675 C CA . CYS A 1 91 ? 5.792 -8.357 -2.185 1.00 96.81 91 CYS A CA 1
ATOM 676 C C . CYS A 1 91 ? 6.362 -9.782 -2.237 1.00 96.81 91 CYS A C 1
ATOM 678 O O . CYS A 1 91 ? 6.551 -10.331 -3.322 1.00 96.81 91 CYS A O 1
ATOM 680 N N . ARG A 1 92 ? 6.587 -10.422 -1.080 1.00 97.25 92 ARG A N 1
ATOM 681 C CA . ARG A 1 92 ? 7.074 -11.814 -1.024 1.00 97.25 92 ARG A CA 1
ATOM 682 C C . ARG A 1 92 ? 6.099 -12.804 -1.660 1.00 97.25 92 ARG A C 1
ATOM 684 O O . ARG A 1 92 ? 6.536 -13.740 -2.318 1.00 97.25 92 ARG A O 1
ATOM 691 N N . SER A 1 93 ? 4.798 -12.602 -1.464 1.00 97.25 93 SER A N 1
ATOM 692 C CA . SER A 1 93 ? 3.753 -13.479 -1.999 1.00 97.25 93 SER A CA 1
ATOM 693 C C . SER A 1 93 ? 3.567 -13.341 -3.508 1.00 97.25 93 SER A C 1
ATOM 695 O O . SER A 1 93 ? 3.274 -14.325 -4.177 1.00 97.25 93 SER A O 1
ATOM 697 N N . LEU A 1 94 ? 3.648 -12.119 -4.028 1.00 96.19 94 LEU A N 1
ATOM 698 C CA . LEU A 1 94 ? 3.333 -11.804 -5.420 1.00 96.19 94 LEU A CA 1
ATOM 699 C C . LEU A 1 94 ? 4.570 -11.851 -6.320 1.00 96.19 94 LEU A C 1
ATOM 701 O O . LEU A 1 94 ? 4.462 -12.125 -7.513 1.00 96.19 94 LEU A O 1
ATOM 705 N N . GLY A 1 95 ? 5.741 -11.565 -5.753 1.00 94.12 95 GLY A N 1
ATOM 706 C CA . GLY A 1 95 ? 6.957 -11.273 -6.496 1.00 94.12 95 GLY A CA 1
ATOM 707 C C . GLY A 1 95 ? 6.982 -9.841 -7.044 1.00 94.12 95 GLY A C 1
ATOM 708 O O . GLY A 1 95 ? 5.951 -9.185 -7.205 1.00 94.12 95 GLY A O 1
ATOM 709 N N . ALA A 1 96 ? 8.186 -9.362 -7.367 1.00 90.44 96 ALA A N 1
ATOM 710 C CA . ALA A 1 96 ? 8.435 -7.975 -7.772 1.00 90.44 96 ALA A CA 1
ATOM 711 C C . ALA A 1 96 ? 7.606 -7.518 -8.977 1.00 90.44 96 ALA A C 1
ATOM 713 O O . ALA A 1 96 ? 7.041 -6.429 -8.950 1.00 90.44 96 ALA A O 1
ATOM 714 N N . THR A 1 97 ? 7.476 -8.352 -10.011 1.00 89.06 97 THR A N 1
ATOM 715 C CA . THR A 1 97 ? 6.742 -7.987 -11.231 1.00 89.06 97 THR A CA 1
ATOM 716 C C . THR A 1 97 ? 5.250 -7.794 -10.970 1.00 89.06 97 THR A C 1
ATOM 718 O O . THR A 1 97 ? 4.696 -6.764 -11.341 1.00 89.06 97 THR A O 1
ATOM 721 N N . ALA A 1 98 ? 4.596 -8.752 -10.307 1.00 92.19 98 ALA A N 1
ATOM 722 C CA . ALA A 1 98 ? 3.161 -8.667 -10.037 1.00 92.19 98 ALA A CA 1
ATOM 723 C C . ALA A 1 98 ? 2.832 -7.621 -8.960 1.00 92.19 98 ALA A C 1
ATOM 725 O O . ALA A 1 98 ? 1.756 -7.024 -8.991 1.00 92.19 98 ALA A O 1
ATOM 726 N N . PHE A 1 99 ? 3.747 -7.375 -8.017 1.00 91.56 99 PHE A N 1
ATOM 727 C CA . PHE A 1 99 ? 3.623 -6.268 -7.071 1.00 91.56 99 PHE A CA 1
ATOM 728 C C . PHE A 1 99 ? 3.708 -4.917 -7.798 1.00 91.56 99 PHE A C 1
ATOM 730 O O . PHE A 1 99 ? 2.810 -4.094 -7.656 1.00 91.56 99 PHE A O 1
ATOM 737 N N . ALA A 1 100 ? 4.718 -4.721 -8.654 1.00 89.44 100 ALA A N 1
ATOM 738 C CA . ALA A 1 100 ? 4.877 -3.494 -9.436 1.00 89.44 100 ALA A CA 1
ATOM 739 C C . ALA A 1 100 ? 3.668 -3.219 -10.345 1.00 89.44 100 ALA A C 1
ATOM 741 O O . ALA A 1 100 ? 3.194 -2.090 -10.402 1.00 89.44 100 ALA A O 1
ATOM 742 N N . GLN A 1 101 ? 3.118 -4.251 -10.995 1.00 89.56 101 GLN A N 1
ATOM 743 C CA . GLN A 1 101 ? 1.894 -4.126 -11.796 1.00 89.56 101 GLN A CA 1
ATOM 744 C C . GLN A 1 101 ? 0.692 -3.635 -10.978 1.00 89.56 101 GLN A C 1
ATOM 746 O O . GLN A 1 101 ? -0.114 -2.858 -11.484 1.00 89.56 101 GLN A O 1
ATOM 751 N N . ARG A 1 102 ? 0.565 -4.060 -9.713 1.00 91.69 102 ARG A N 1
ATOM 752 C CA . ARG A 1 102 ? -0.505 -3.567 -8.835 1.00 91.69 102 ARG A CA 1
ATOM 753 C C . ARG A 1 102 ? -0.296 -2.104 -8.470 1.00 91.69 102 ARG A C 1
ATOM 755 O O . ARG A 1 102 ? -1.239 -1.331 -8.583 1.00 91.69 102 ARG A O 1
ATOM 762 N N . VAL A 1 103 ? 0.934 -1.717 -8.132 1.00 88.19 103 VAL A N 1
ATOM 763 C CA . VAL A 1 103 ? 1.283 -0.329 -7.786 1.00 88.19 103 VAL A CA 1
ATOM 764 C C . VAL A 1 103 ? 0.995 0.652 -8.933 1.00 88.19 103 VAL A C 1
ATOM 766 O O . VAL A 1 103 ? 0.694 1.812 -8.679 1.00 88.19 103 VAL A O 1
ATOM 769 N N . THR A 1 104 ? 1.024 0.220 -10.198 1.00 86.50 104 THR A N 1
ATOM 770 C CA . THR A 1 104 ? 0.763 1.119 -11.340 1.00 86.50 104 THR A CA 1
ATOM 771 C C . THR A 1 104 ? -0.713 1.288 -11.701 1.00 86.50 104 THR A C 1
ATOM 773 O O . THR A 1 104 ? -1.016 2.013 -12.646 1.00 86.50 104 THR A O 1
ATOM 776 N N . THR A 1 105 ? -1.640 0.619 -11.011 1.00 87.31 105 THR A N 1
ATOM 777 C CA . THR A 1 105 ? -3.082 0.695 -11.314 1.00 87.31 105 THR A CA 1
ATOM 778 C C . THR A 1 105 ? -3.871 1.145 -10.085 1.00 87.31 105 THR A C 1
ATOM 780 O O . THR A 1 105 ? -3.542 0.693 -8.990 1.00 87.31 105 THR A O 1
ATOM 783 N N . PRO A 1 106 ? -4.913 1.990 -10.221 1.00 89.50 106 PRO A N 1
ATOM 784 C CA . PRO A 1 106 ? -5.717 2.428 -9.077 1.00 89.50 106 PRO A CA 1
ATOM 785 C C . PRO A 1 106 ? -6.305 1.263 -8.270 1.00 89.50 106 PRO A C 1
ATOM 787 O O . PRO A 1 106 ? -6.116 1.211 -7.059 1.00 89.50 106 PRO A O 1
ATOM 790 N N . ASP A 1 107 ? -6.912 0.280 -8.938 1.00 90.31 107 ASP A N 1
ATOM 791 C CA . ASP A 1 107 ? -7.498 -0.895 -8.276 1.00 90.31 107 ASP A CA 1
ATOM 792 C C . ASP A 1 107 ? -6.438 -1.763 -7.588 1.00 90.31 107 ASP A C 1
ATOM 794 O O . ASP A 1 107 ? -6.640 -2.275 -6.486 1.00 90.31 107 ASP A O 1
ATOM 798 N N . GLY A 1 108 ? -5.279 -1.925 -8.233 1.00 91.62 108 GLY A N 1
ATOM 799 C CA . GLY A 1 108 ? -4.162 -2.673 -7.674 1.00 91.62 108 GLY A CA 1
ATOM 800 C C . GLY A 1 108 ? -3.588 -2.000 -6.431 1.00 91.62 108 GLY A C 1
ATOM 801 O O . GLY A 1 108 ? -3.342 -2.693 -5.446 1.00 91.62 108 GLY A O 1
ATOM 802 N N . ARG A 1 109 ? -3.420 -0.671 -6.453 1.00 92.56 109 ARG A N 1
ATOM 803 C CA . ARG A 1 109 ? -3.008 0.122 -5.288 1.00 92.56 109 ARG A CA 1
ATOM 804 C C . ARG A 1 109 ? -4.037 0.019 -4.171 1.00 92.56 109 ARG A C 1
ATOM 806 O O . ARG A 1 109 ? -3.670 -0.366 -3.070 1.00 92.56 109 ARG A O 1
ATOM 813 N N . LEU A 1 110 ? -5.319 0.234 -4.473 1.00 94.75 110 LEU A N 1
ATOM 814 C CA . LEU A 1 110 ? -6.405 0.110 -3.502 1.00 94.75 110 LEU A CA 1
ATOM 815 C C . LEU A 1 110 ? -6.375 -1.245 -2.778 1.00 94.75 110 LEU A C 1
ATOM 817 O O . LEU A 1 110 ? -6.475 -1.287 -1.556 1.00 94.75 110 LEU A O 1
ATOM 821 N N . ALA A 1 111 ? -6.198 -2.349 -3.506 1.00 93.31 111 ALA A N 1
ATOM 822 C CA . ALA A 1 111 ? -6.115 -3.678 -2.901 1.00 93.31 111 ALA A CA 1
ATOM 823 C C . ALA A 1 111 ? -4.877 -3.861 -2.001 1.00 93.31 111 ALA A C 1
ATOM 825 O O . ALA A 1 111 ? -4.942 -4.583 -1.004 1.00 93.31 111 ALA A O 1
ATOM 826 N N . LEU A 1 112 ? -3.743 -3.234 -2.340 1.00 95.19 112 LEU A N 1
ATOM 827 C CA . LEU A 1 112 ? -2.542 -3.264 -1.502 1.00 95.19 112 LEU A CA 1
ATOM 828 C C . LEU A 1 112 ? -2.761 -2.470 -0.207 1.00 95.19 112 LEU A C 1
ATOM 830 O O . LEU A 1 112 ? -2.556 -3.031 0.874 1.00 95.19 112 LEU A O 1
ATOM 834 N N . GLU A 1 113 ? -3.224 -1.223 -0.329 1.00 96.06 113 GLU A N 1
ATOM 835 C CA . GLU A 1 113 ? -3.452 -0.287 0.781 1.00 96.06 113 GLU A CA 1
ATOM 836 C C . GLU A 1 113 ? -4.547 -0.765 1.736 1.00 96.06 113 GLU A C 1
ATOM 838 O O . GLU A 1 113 ? -4.377 -0.723 2.953 1.00 96.06 113 GLU A O 1
ATOM 843 N N . ALA A 1 114 ? -5.661 -1.289 1.212 1.00 96.56 114 ALA A N 1
ATOM 844 C CA . ALA A 1 114 ? -6.755 -1.797 2.039 1.00 96.56 114 ALA A CA 1
ATOM 845 C C . ALA A 1 114 ? -6.275 -2.903 2.995 1.00 96.56 114 ALA A C 1
ATOM 847 O O . ALA A 1 114 ? -6.638 -2.911 4.171 1.00 96.56 114 ALA A O 1
ATOM 848 N N . GLY A 1 115 ? -5.407 -3.802 2.516 1.00 95.94 115 GLY A N 1
ATOM 849 C CA . GLY A 1 115 ? -4.783 -4.834 3.346 1.00 95.94 115 GLY A CA 1
ATOM 850 C C . GLY A 1 115 ? -3.884 -4.266 4.445 1.00 95.94 115 GLY A C 1
ATOM 851 O O . GLY A 1 115 ? -3.916 -4.753 5.577 1.00 95.94 115 GLY A O 1
ATOM 852 N N . ALA A 1 116 ? -3.087 -3.248 4.122 1.00 96.88 116 ALA A N 1
ATOM 853 C CA . ALA A 1 116 ? -2.140 -2.639 5.051 1.00 96.88 116 ALA A CA 1
ATOM 854 C C . ALA A 1 116 ? -2.851 -1.816 6.136 1.00 96.88 116 ALA A C 1
ATOM 856 O O . ALA A 1 116 ? -2.672 -2.081 7.327 1.00 96.88 116 ALA A O 1
ATOM 857 N N . LEU A 1 117 ? -3.772 -0.936 5.734 1.00 97.00 117 LEU A N 1
ATOM 858 C CA . LEU A 1 117 ? -4.614 -0.165 6.650 1.00 97.00 117 LEU A CA 1
ATOM 859 C C . LEU A 1 117 ? -5.460 -1.076 7.538 1.00 97.00 117 LEU A C 1
ATOM 861 O O . LEU A 1 117 ? -5.671 -0.779 8.713 1.00 97.00 117 LEU A O 1
ATOM 865 N N . CYS A 1 118 ? -5.924 -2.220 7.030 1.00 96.00 118 CYS A N 1
ATOM 866 C CA . CYS A 1 118 ? -6.676 -3.119 7.885 1.00 96.00 118 CYS A CA 1
ATOM 867 C C . CYS A 1 118 ? -5.831 -3.786 8.983 1.00 96.00 118 CYS A C 1
ATOM 869 O O . CYS A 1 118 ? -6.322 -4.032 10.090 1.00 96.00 118 CYS A O 1
ATOM 871 N N . ALA A 1 119 ? -4.553 -4.058 8.718 1.00 96.38 119 ALA A N 1
ATOM 872 C CA . ALA A 1 119 ? -3.658 -4.556 9.755 1.00 96.38 119 ALA A CA 1
ATOM 873 C C . ALA A 1 119 ? -3.470 -3.523 10.881 1.00 96.38 119 ALA A C 1
ATOM 875 O O . ALA A 1 119 ? -3.482 -3.903 12.054 1.00 96.38 119 ALA A O 1
ATOM 876 N N . GLU A 1 120 ? -3.404 -2.228 10.556 1.00 96.69 120 GLU A N 1
ATOM 877 C CA . GLU A 1 120 ? -3.422 -1.159 11.565 1.00 96.69 120 GLU A CA 1
ATOM 878 C C . GLU A 1 120 ? -4.722 -1.167 12.376 1.00 96.69 120 GLU A C 1
ATOM 880 O O . GLU A 1 120 ? -4.693 -1.155 13.610 1.00 96.69 120 GLU A O 1
ATOM 885 N N . VAL A 1 121 ? -5.875 -1.253 11.696 1.00 95.88 121 VAL A N 1
ATOM 886 C CA . VAL A 1 121 ? -7.193 -1.321 12.349 1.00 95.88 121 VAL A CA 1
ATOM 887 C C . VAL A 1 121 ? -7.267 -2.500 13.317 1.00 95.88 121 VAL A C 1
ATOM 889 O O . VAL A 1 121 ? -7.798 -2.354 14.418 1.00 95.88 121 VAL A O 1
ATOM 892 N N . ALA A 1 122 ? -6.727 -3.664 12.949 1.00 94.81 122 ALA A N 1
ATOM 893 C CA . ALA A 1 122 ? -6.697 -4.833 13.821 1.00 94.81 122 ALA A CA 1
ATOM 894 C C . ALA A 1 122 ? -5.878 -4.586 15.099 1.00 94.81 122 ALA A C 1
ATOM 896 O O . ALA A 1 122 ? -6.305 -4.987 16.184 1.00 94.81 122 ALA A O 1
ATOM 897 N N . VAL A 1 123 ? -4.741 -3.891 15.002 1.00 94.88 123 VAL A N 1
ATOM 898 C CA . VAL A 1 123 ? -3.913 -3.550 16.169 1.00 94.88 123 VAL A CA 1
ATOM 899 C C . VAL A 1 123 ? -4.591 -2.520 17.065 1.00 94.88 123 VAL A C 1
ATOM 901 O O . VAL A 1 123 ? -4.676 -2.728 18.277 1.00 94.88 123 VAL A O 1
ATOM 904 N N . LEU A 1 124 ? -5.162 -1.463 16.487 1.00 95.06 124 LEU A N 1
ATOM 905 C CA . LEU A 1 124 ? -5.933 -0.470 17.238 1.00 95.06 124 LEU A CA 1
ATOM 906 C C . LEU A 1 124 ? -7.149 -1.099 17.933 1.00 95.06 124 LEU A C 1
ATOM 908 O O . LEU A 1 124 ? -7.453 -0.778 19.083 1.00 95.06 124 LEU A O 1
ATOM 912 N N . ALA A 1 125 ? -7.818 -2.049 17.279 1.00 94.25 125 ALA A N 1
ATOM 913 C CA . ALA A 1 125 ? -8.939 -2.781 17.857 1.00 94.25 125 ALA A CA 1
ATOM 914 C C . ALA A 1 125 ? -8.541 -3.603 19.089 1.00 94.25 125 ALA A C 1
ATOM 916 O O . ALA A 1 125 ? -9.252 -3.588 20.092 1.00 94.25 125 ALA A O 1
ATOM 917 N N . MET A 1 126 ? -7.386 -4.277 19.052 1.00 94.00 126 MET A N 1
ATOM 918 C CA . MET A 1 126 ? -6.855 -5.000 20.218 1.00 94.00 126 MET A CA 1
ATOM 919 C C . MET A 1 126 ? -6.556 -4.070 21.403 1.00 94.00 126 MET A C 1
ATOM 921 O O . MET A 1 126 ? -6.557 -4.514 22.549 1.00 94.00 126 MET A O 1
ATOM 925 N N . ARG A 1 127 ? -6.353 -2.773 21.144 1.00 95.81 127 ARG A N 1
ATOM 926 C CA . ARG A 1 127 ? -6.151 -1.720 22.154 1.00 95.81 127 ARG A CA 1
ATOM 927 C C . ARG A 1 127 ? -7.453 -1.068 22.625 1.00 95.81 127 ARG A C 1
ATOM 929 O O . ARG A 1 127 ? -7.415 -0.115 23.397 1.00 95.81 127 ARG A O 1
ATOM 936 N N . GLY A 1 128 ? -8.602 -1.579 22.183 1.00 96.31 128 GLY A N 1
ATOM 937 C CA . GLY A 1 128 ? -9.923 -1.094 22.580 1.00 96.31 128 GLY A CA 1
ATOM 938 C C . GLY A 1 128 ? -10.522 -0.033 21.656 1.00 96.31 128 GLY A C 1
ATOM 939 O O . GLY A 1 128 ? -11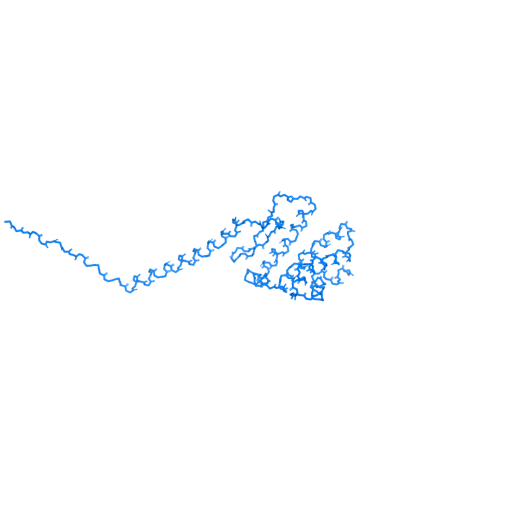.555 0.539 22.002 1.00 96.31 128 GLY A O 1
ATOM 940 N N . ALA A 1 129 ? -9.923 0.238 20.490 1.00 95.06 129 ALA A N 1
ATOM 941 C CA . ALA A 1 129 ? -10.563 1.090 19.492 1.00 95.06 129 ALA A CA 1
ATOM 942 C C . ALA A 1 129 ? -11.812 0.411 18.898 1.00 95.06 129 ALA A C 1
ATOM 944 O O . ALA A 1 129 ? -11.855 -0.801 18.680 1.00 95.06 129 ALA A O 1
ATOM 945 N N . ASP A 1 130 ? -12.828 1.214 18.584 1.00 95.44 130 ASP A N 1
ATOM 946 C CA . ASP A 1 130 ? -14.041 0.752 17.907 1.00 95.44 130 ASP A CA 1
ATOM 947 C C . ASP A 1 130 ? -13.722 0.361 16.453 1.00 95.44 130 ASP A C 1
ATOM 949 O O . ASP A 1 130 ? -13.446 1.220 15.610 1.00 95.44 130 ASP A O 1
ATOM 953 N N . ARG A 1 131 ? -13.782 -0.944 16.154 1.00 91.00 131 ARG A N 1
ATOM 954 C CA . ARG A 1 131 ? -13.506 -1.495 14.816 1.00 91.00 131 ARG A CA 1
ATOM 955 C C . ARG A 1 131 ? -14.383 -0.898 13.726 1.00 91.00 131 ARG A C 1
ATOM 957 O O . ARG A 1 131 ? -13.869 -0.604 12.652 1.00 91.00 131 ARG A O 1
ATOM 964 N N . ALA A 1 132 ? -15.679 -0.722 13.978 1.00 91.50 132 ALA A N 1
ATOM 965 C CA . ALA A 1 132 ? -16.599 -0.207 12.969 1.00 91.50 132 ALA A CA 1
ATOM 966 C C . ALA A 1 132 ? -16.260 1.249 12.636 1.00 91.50 132 ALA A C 1
ATOM 968 O O . ALA A 1 132 ? -16.216 1.635 11.467 1.00 91.50 132 ALA A O 1
ATOM 969 N N . ARG A 1 133 ? -15.931 2.040 13.663 1.00 94.44 133 ARG A N 1
ATOM 970 C CA . ARG A 1 133 ? -15.457 3.414 13.480 1.00 94.44 133 ARG A CA 1
ATOM 971 C C . ARG A 1 133 ? -14.138 3.466 12.708 1.00 94.44 133 ARG A C 1
ATOM 973 O O . ARG A 1 133 ? -14.009 4.287 11.805 1.00 94.44 133 ARG A O 1
ATOM 980 N N . MET A 1 134 ? -13.171 2.614 13.049 1.00 94.38 134 MET A N 1
ATOM 981 C CA . MET A 1 134 ? -11.866 2.590 12.379 1.00 94.38 134 MET A CA 1
ATOM 982 C C . MET A 1 134 ? -11.973 2.133 10.922 1.00 94.38 134 MET A C 1
ATOM 984 O O . MET A 1 134 ? -11.418 2.793 10.054 1.00 94.38 134 MET A O 1
ATOM 988 N N . ARG A 1 135 ? -12.781 1.107 10.630 1.00 93.81 135 ARG A N 1
ATOM 989 C CA . ARG A 1 135 ? -13.108 0.701 9.254 1.00 93.81 135 ARG A CA 1
ATOM 990 C C . ARG A 1 135 ? -13.671 1.868 8.441 1.00 93.81 135 ARG A C 1
ATOM 992 O O . ARG A 1 135 ? -13.219 2.112 7.328 1.00 93.81 135 ARG A O 1
ATOM 999 N N . ASN A 1 136 ? -14.653 2.595 8.977 1.00 93.50 136 ASN A N 1
ATOM 1000 C CA . ASN A 1 136 ? -15.246 3.729 8.262 1.00 93.50 136 ASN A CA 1
ATOM 1001 C C . ASN A 1 136 ? -14.210 4.825 7.991 1.00 93.50 136 ASN A C 1
ATOM 1003 O O . ASN A 1 136 ? -14.158 5.349 6.883 1.00 93.50 136 ASN A O 1
ATOM 1007 N N . ARG A 1 137 ? -13.326 5.098 8.957 1.00 93.94 137 ARG A N 1
ATOM 1008 C CA . ARG A 1 137 ? -12.204 6.024 8.769 1.00 93.94 137 ARG A CA 1
ATOM 1009 C C . ARG A 1 137 ? -11.241 5.553 7.674 1.00 93.94 137 ARG A C 1
ATOM 1011 O O . ARG A 1 137 ? -10.772 6.377 6.900 1.00 93.94 137 ARG A O 1
ATOM 1018 N N . THR A 1 138 ? -10.968 4.253 7.575 1.00 94.69 138 THR A N 1
ATOM 1019 C CA . THR A 1 138 ? -10.171 3.675 6.480 1.00 94.69 138 THR A CA 1
ATOM 1020 C C . THR A 1 138 ? -10.835 3.901 5.120 1.00 94.69 138 THR A C 1
ATOM 1022 O O . THR A 1 138 ? -10.161 4.302 4.175 1.00 94.69 138 THR A O 1
ATOM 1025 N N . VAL A 1 139 ? -12.156 3.706 5.017 1.00 94.75 139 VAL A N 1
ATOM 1026 C CA . VAL A 1 139 ? -12.910 4.000 3.784 1.00 94.75 139 VAL A CA 1
ATOM 1027 C C . VAL A 1 139 ? -12.829 5.486 3.432 1.00 94.75 139 VAL A C 1
ATOM 1029 O O . VAL A 1 139 ? -12.592 5.815 2.275 1.00 94.75 139 VAL A O 1
ATOM 1032 N N . GLU A 1 140 ? -12.994 6.384 4.405 1.00 93.50 140 GLU A N 1
ATOM 1033 C CA . GLU A 1 140 ? -12.886 7.835 4.197 1.00 93.50 140 GLU A CA 1
ATOM 1034 C C . GLU A 1 140 ? -11.484 8.251 3.736 1.00 93.50 140 GLU A C 1
ATOM 1036 O O . GLU A 1 140 ? -11.358 9.041 2.801 1.00 93.50 140 GLU A O 1
ATOM 1041 N N . LEU A 1 141 ? -10.438 7.685 4.347 1.00 92.69 141 LEU A N 1
ATOM 1042 C CA . LEU A 1 141 ? -9.048 7.931 3.971 1.00 92.69 141 LEU A CA 1
ATOM 1043 C C . LEU A 1 141 ? -8.800 7.518 2.514 1.00 92.69 141 LEU A C 1
ATOM 1045 O O . LEU A 1 141 ? -8.386 8.345 1.703 1.00 92.69 141 LEU A O 1
ATOM 1049 N N . LEU A 1 142 ? -9.145 6.279 2.156 1.00 92.81 142 LEU A N 1
ATOM 1050 C CA . LEU A 1 142 ? -8.986 5.776 0.790 1.00 92.81 142 LEU A CA 1
ATOM 1051 C C . LEU A 1 142 ? -9.877 6.529 -0.208 1.00 92.81 142 LEU A C 1
ATOM 1053 O O . LEU A 1 142 ? -9.468 6.778 -1.336 1.00 92.81 142 LEU A O 1
ATOM 1057 N N . ALA A 1 143 ? -11.079 6.955 0.180 1.00 91.69 143 ALA A N 1
ATOM 1058 C CA . ALA A 1 143 ? -11.906 7.802 -0.674 1.00 91.69 143 ALA A CA 1
ATOM 1059 C C . ALA A 1 143 ? -11.233 9.157 -0.937 1.00 91.69 143 ALA A C 1
ATOM 1061 O O . ALA A 1 143 ? -11.219 9.615 -2.076 1.00 91.69 143 ALA A O 1
ATOM 1062 N N . SER A 1 144 ? -10.623 9.780 0.071 1.00 87.88 144 SER A N 1
ATOM 1063 C CA . SER A 1 144 ? -9.933 11.058 -0.131 1.00 87.88 144 SER A CA 1
ATOM 1064 C C . SER A 1 144 ? -8.765 10.962 -1.120 1.00 87.88 144 SER A C 1
ATOM 1066 O O . SER A 1 144 ? -8.536 11.910 -1.866 1.00 87.88 144 SER A O 1
ATOM 1068 N N . GLU A 1 145 ? -8.094 9.809 -1.184 1.00 83.88 145 GLU A N 1
ATOM 1069 C CA . GLU A 1 145 ? -6.950 9.583 -2.073 1.00 83.88 145 GLU A CA 1
ATOM 1070 C C . GLU A 1 145 ? -7.356 9.078 -3.470 1.00 83.88 145 GLU A C 1
ATOM 1072 O O . GLU A 1 145 ? -6.789 9.510 -4.468 1.00 83.88 145 GLU A O 1
ATOM 1077 N N . TYR A 1 146 ? -8.347 8.183 -3.569 1.00 78.69 146 TYR A N 1
ATOM 1078 C CA . TYR A 1 146 ? -8.677 7.480 -4.820 1.00 78.69 146 TYR A CA 1
ATOM 1079 C C . TYR A 1 146 ? -10.002 7.913 -5.467 1.00 78.69 146 TYR A C 1
ATOM 1081 O O . TYR A 1 146 ? -10.185 7.734 -6.672 1.00 78.69 146 TYR A O 1
ATOM 1089 N N . PHE A 1 147 ? -10.950 8.466 -4.701 1.00 65.75 147 PHE A N 1
ATOM 1090 C CA . PHE A 1 147 ? -12.247 8.905 -5.238 1.00 65.75 147 PHE A CA 1
ATOM 1091 C C . PHE A 1 147 ? -12.188 10.331 -5.800 1.00 65.75 147 PHE A C 1
ATOM 1093 O O . PHE A 1 147 ? -12.874 10.622 -6.780 1.00 65.75 147 PHE A O 1
ATOM 1100 N N . GLY A 1 148 ? -11.363 11.212 -5.217 1.00 59.62 148 GLY A N 1
ATOM 1101 C CA . GLY A 1 148 ? -11.218 12.611 -5.650 1.00 59.62 148 GLY A CA 1
ATOM 1102 C C . GLY A 1 148 ? -10.802 12.769 -7.118 1.00 59.62 148 GLY A C 1
ATOM 1103 O O . GLY A 1 148 ? -11.255 13.696 -7.788 1.00 59.62 148 GLY A O 1
ATOM 1104 N N . ASP A 1 149 ? -10.047 11.800 -7.636 1.00 64.06 149 ASP A N 1
ATOM 1105 C CA . ASP A 1 149 ? -9.561 11.770 -9.018 1.00 64.06 149 ASP A CA 1
ATOM 1106 C C . ASP A 1 149 ? -10.520 11.050 -9.991 1.00 64.06 149 ASP A C 1
ATOM 1108 O O . ASP A 1 149 ? -10.249 10.951 -11.189 1.00 64.06 149 ASP A O 1
ATOM 1112 N N . GLY A 1 150 ? -11.663 10.546 -9.501 1.00 67.94 150 GLY A N 1
ATOM 1113 C CA . GLY A 1 150 ? -12.679 9.846 -10.297 1.00 67.94 150 GLY A CA 1
ATOM 1114 C C . GLY A 1 150 ? -12.263 8.458 -10.801 1.00 67.94 150 GLY A C 1
ATOM 1115 O O . GLY A 1 150 ? -12.957 7.875 -11.635 1.00 67.94 150 GLY A O 1
ATOM 1116 N N . THR A 1 151 ? -11.140 7.930 -10.317 1.00 76.00 151 THR A N 1
ATOM 1117 C CA . THR A 1 151 ? -10.513 6.686 -10.783 1.00 76.00 151 THR A CA 1
ATOM 1118 C C . THR A 1 151 ? -11.152 5.432 -10.200 1.00 76.00 151 THR A C 1
ATOM 1120 O O . THR A 1 151 ? -11.209 4.425 -10.899 1.00 76.00 151 THR A O 1
ATOM 1123 N N . VAL A 1 152 ? -11.650 5.482 -8.960 1.00 86.44 152 VAL A N 1
ATOM 1124 C CA . VAL A 1 152 ? -12.276 4.331 -8.285 1.00 86.44 152 VAL A CA 1
ATOM 1125 C C . VAL A 1 152 ? -13.587 4.747 -7.620 1.00 86.44 152 VAL A C 1
ATOM 1127 O O . VAL A 1 152 ? -13.669 5.807 -6.999 1.00 86.44 152 VAL A O 1
ATOM 1130 N N . ARG A 1 153 ? -14.643 3.930 -7.725 1.00 92.12 153 ARG A N 1
ATOM 1131 C CA . ARG A 1 153 ? -15.944 4.244 -7.113 1.00 92.12 153 ARG A CA 1
ATOM 1132 C C . ARG A 1 153 ? -15.913 3.970 -5.611 1.00 92.12 153 ARG A C 1
ATOM 1134 O O . ARG A 1 153 ? -15.320 2.998 -5.154 1.00 92.12 153 ARG A O 1
ATOM 1141 N N . LEU A 1 154 ? -16.673 4.744 -4.833 1.00 92.12 154 LEU A N 1
ATOM 1142 C CA . LEU A 1 154 ? -16.801 4.537 -3.381 1.00 92.12 154 LEU A CA 1
ATOM 1143 C C . LEU A 1 154 ? -17.246 3.108 -3.009 1.00 92.12 154 LEU A C 1
ATOM 1145 O O . LEU A 1 154 ? -16.807 2.560 -1.999 1.00 92.12 154 LEU A O 1
ATOM 1149 N N . SER A 1 155 ? -18.090 2.482 -3.834 1.00 93.06 155 SER A N 1
ATOM 1150 C CA . SER A 1 155 ? -18.504 1.087 -3.644 1.00 93.06 155 SER A CA 1
ATOM 1151 C C . SER A 1 155 ? -17.344 0.097 -3.771 1.00 93.06 155 SER A C 1
ATOM 1153 O O . SER A 1 155 ? -17.327 -0.902 -3.065 1.00 93.06 155 SER A O 1
ATOM 1155 N N . GLU A 1 156 ? -16.379 0.371 -4.652 1.00 94.00 156 GLU A N 1
ATOM 1156 C CA . GLU A 1 156 ? -15.191 -0.470 -4.853 1.00 94.00 156 GLU A CA 1
ATOM 1157 C C . GLU A 1 156 ? -14.211 -0.301 -3.691 1.00 94.00 156 GLU A C 1
ATOM 1159 O O . GLU A 1 156 ? -13.710 -1.294 -3.174 1.00 94.00 156 GLU A O 1
ATOM 1164 N N . ILE A 1 157 ? -14.032 0.930 -3.202 1.00 94.31 157 ILE A N 1
ATOM 1165 C CA . ILE A 1 157 ? -13.245 1.216 -1.992 1.00 94.31 157 ILE A CA 1
ATOM 1166 C C . ILE A 1 157 ? -13.834 0.486 -0.784 1.00 94.31 157 ILE A C 1
ATOM 1168 O O . ILE A 1 157 ? -13.122 -0.205 -0.060 1.00 94.31 157 ILE A O 1
ATOM 1172 N N . THR A 1 158 ? -15.149 0.597 -0.591 1.00 94.19 158 THR A N 1
ATOM 1173 C CA . THR A 1 158 ? -15.847 -0.066 0.519 1.00 94.19 158 THR A CA 1
ATOM 1174 C C . THR A 1 158 ? -15.688 -1.584 0.439 1.00 94.19 158 THR A C 1
ATOM 1176 O O . THR A 1 158 ? -15.341 -2.211 1.435 1.00 94.19 158 THR A O 1
ATOM 1179 N N . ALA A 1 159 ? -15.873 -2.166 -0.751 1.00 94.25 159 ALA A N 1
ATOM 1180 C CA . ALA A 1 159 ? -15.717 -3.601 -0.966 1.00 94.25 159 ALA A CA 1
ATOM 1181 C C . ALA A 1 159 ? -14.277 -4.082 -0.724 1.00 94.25 159 ALA A C 1
ATOM 1183 O O . ALA A 1 159 ? -14.089 -5.127 -0.110 1.00 94.25 159 ALA A O 1
ATOM 1184 N N . ALA A 1 160 ? -13.268 -3.321 -1.159 1.00 94.50 160 ALA A N 1
ATOM 1185 C CA . ALA A 1 160 ? -11.865 -3.656 -0.921 1.00 94.50 160 ALA A CA 1
ATOM 1186 C C . ALA A 1 160 ? -11.518 -3.645 0.576 1.00 94.50 160 ALA A C 1
ATOM 1188 O O . ALA A 1 160 ? -10.823 -4.540 1.052 1.00 94.50 160 ALA A O 1
ATOM 1189 N N . VAL A 1 161 ? -12.032 -2.667 1.330 1.00 94.88 161 VAL A N 1
ATOM 1190 C CA . VAL A 1 161 ? -11.857 -2.617 2.790 1.00 94.88 161 VAL A CA 1
ATOM 1191 C C . VAL A 1 161 ? -12.583 -3.776 3.474 1.00 94.88 161 VAL A C 1
ATOM 1193 O O . VAL A 1 161 ? -12.020 -4.385 4.379 1.00 94.88 161 VAL A O 1
ATOM 1196 N N . ASP A 1 162 ? -13.800 -4.115 3.043 1.00 93.50 162 ASP A N 1
ATOM 1197 C CA . ASP A 1 162 ? -14.559 -5.244 3.600 1.00 93.50 162 ASP A CA 1
ATOM 1198 C C . ASP A 1 162 ? -13.882 -6.592 3.362 1.00 93.50 162 ASP A C 1
ATOM 1200 O O . ASP A 1 162 ? -13.830 -7.424 4.269 1.00 93.50 162 ASP A O 1
ATOM 1204 N N . ASP A 1 163 ? -13.337 -6.795 2.164 1.00 93.56 163 ASP A N 1
ATOM 1205 C CA . ASP A 1 163 ? -12.573 -7.991 1.820 1.00 93.56 163 ASP A CA 1
ATOM 1206 C C . ASP A 1 163 ? -11.288 -8.083 2.655 1.00 93.56 163 ASP A C 1
ATOM 1208 O O . ASP A 1 163 ? -11.033 -9.093 3.312 1.00 93.56 163 ASP A O 1
ATOM 1212 N N . ALA A 1 164 ? -10.518 -6.991 2.715 1.00 93.25 164 ALA A N 1
ATOM 1213 C CA . ALA A 1 164 ? -9.252 -6.937 3.439 1.00 93.25 164 ALA A CA 1
ATOM 1214 C C . ALA A 1 164 ? -9.412 -7.096 4.957 1.00 93.25 164 ALA A C 1
ATOM 1216 O O . ALA A 1 164 ? -8.584 -7.739 5.605 1.00 93.25 164 ALA A O 1
ATOM 1217 N N . CYS A 1 165 ? -10.466 -6.512 5.528 1.00 88.56 165 CYS A N 1
ATOM 1218 C CA . CYS A 1 165 ? -10.732 -6.584 6.959 1.00 88.56 165 CYS A CA 1
ATOM 1219 C C . CYS A 1 165 ? -11.490 -7.815 7.416 1.00 88.56 165 CYS A C 1
ATOM 1221 O O . CYS A 1 165 ? -11.538 -8.077 8.623 1.00 88.56 165 CYS A O 1
ATOM 1223 N N . GLY A 1 166 ? -12.032 -8.575 6.467 1.00 78.31 166 GLY A N 1
ATOM 1224 C CA . GLY A 1 166 ? -13.011 -9.607 6.735 1.00 78.31 166 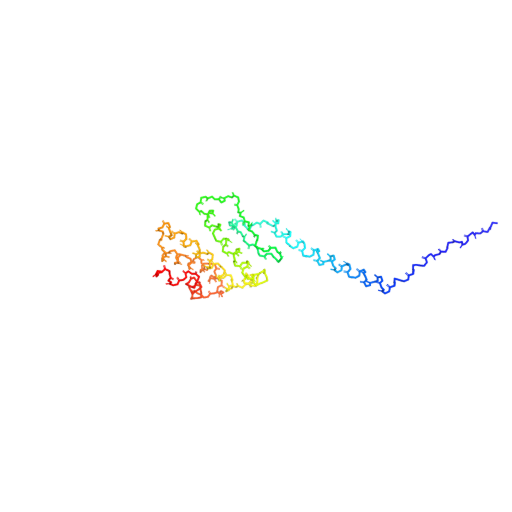GLY A CA 1
ATOM 1225 C C . GLY A 1 166 ? -14.329 -9.004 7.225 1.00 78.31 166 GLY 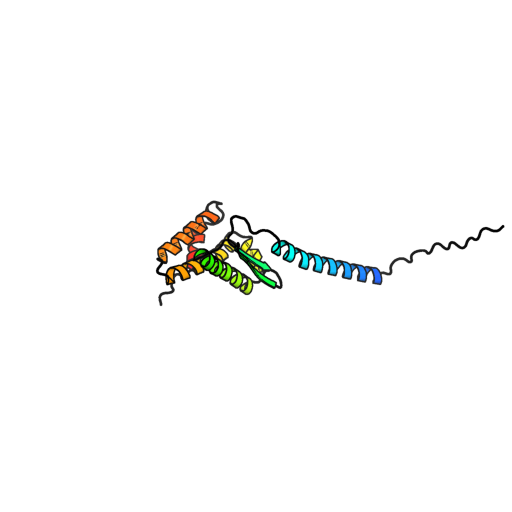A C 1
ATOM 1226 O O . GLY A 1 166 ? -14.381 -8.124 8.083 1.00 78.31 166 GLY A O 1
ATOM 1227 N N . THR A 1 167 ? -15.439 -9.549 6.739 1.00 51.84 167 THR A N 1
ATOM 1228 C CA . THR A 1 167 ? -16.774 -9.288 7.299 1.00 51.84 167 THR A CA 1
ATOM 1229 C C . THR A 1 167 ? -17.017 -10.029 8.620 1.00 51.84 167 THR A C 1
ATOM 1231 O O . THR A 1 167 ? -18.023 -9.786 9.283 1.00 51.84 167 THR A O 1
ATOM 1234 N N . GLY A 1 168 ? -16.092 -10.902 9.037 1.00 48.47 168 GLY A N 1
ATOM 1235 C CA . GLY A 1 168 ? -16.189 -11.685 10.263 1.00 48.47 168 GLY A CA 1
ATOM 1236 C C . GLY A 1 168 ? -14.833 -12.203 10.733 1.00 48.47 168 GLY A C 1
ATOM 1237 O O . GLY A 1 168 ? -14.258 -13.102 10.132 1.00 48.47 168 GLY A O 1
ATOM 1238 N N . ILE A 1 169 ? -14.344 -11.665 11.850 1.00 40.62 169 ILE A N 1
ATOM 1239 C CA . ILE A 1 169 ? -13.547 -12.435 12.811 1.00 40.62 169 ILE A CA 1
ATOM 1240 C C . ILE A 1 169 ? -14.239 -12.232 14.150 1.00 40.62 169 ILE A C 1
ATOM 1242 O O . ILE A 1 169 ? -13.941 -11.320 14.923 1.00 40.62 169 ILE A O 1
ATOM 1246 N N . GLY A 1 170 ? -15.262 -13.052 14.311 1.00 39.06 170 GLY A N 1
ATOM 1247 C CA . GLY A 1 170 ? -16.148 -13.153 15.449 1.00 39.06 170 GLY A CA 1
ATOM 1248 C C . GLY A 1 170 ? -16.913 -14.462 15.328 1.00 39.06 170 GLY A C 1
ATOM 1249 O O . GLY A 1 170 ? -18.132 -14.416 15.351 1.00 39.06 170 GLY A O 1
ATOM 1250 N N . ASP A 1 171 ? -16.169 -15.558 15.140 1.00 36.84 171 ASP A N 1
ATOM 1251 C CA . ASP A 1 171 ? -16.521 -16.931 15.518 1.00 36.84 171 ASP A CA 1
ATOM 1252 C C . ASP A 1 171 ? -15.294 -17.542 16.215 1.00 36.84 171 ASP A C 1
ATOM 1254 O O . ASP A 1 171 ? -14.184 -17.446 15.634 1.00 36.84 171 ASP A O 1
#

pLDDT: mean 82.05, std 15.83, range [36.84, 98.19]

Secondary structure (DSSP, 8-state):
------------PPPPHHHHHHHHHHHHHHHHHHHHHHHHHHHHHSPPPTT-SEEEEEETTTEEEEEE-TT--HHHHHHHHHHHHHHHHHHHHH-HHHHHHHHTSHHHHHHHHHHHHHHHHHHHHHTT--HHHHHHHHHHHHHHHHTTTTSS-HHHHHHHHHHHH-S----